Protein AF-A0A7J3U6V3-F1 (afdb_monomer)

Nearest PDB structures (foldseek):
  8a8k-assembly2_B  TM=8.843E-01  e=4.201E-14  Methanothermococcus thermolitho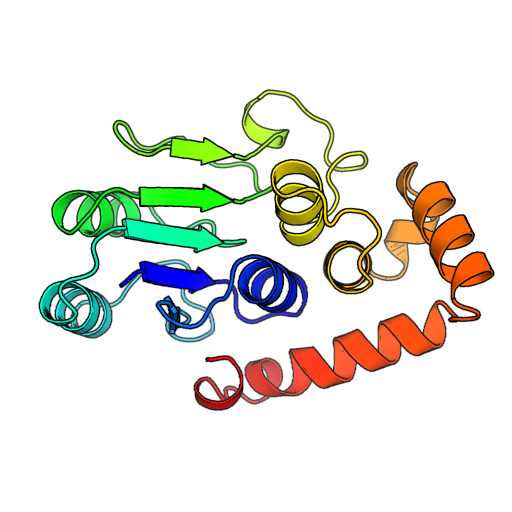trophicus DSM 2095
  3k9c-assembly1_A  TM=5.439E-01  e=2.422E-01  Rhodococcus jostii RHA1
  5j72-assembly1_A  TM=6.000E-01  e=4.456E-01  Clostridioides difficile 630
  2ive-assembly2_B  TM=4.821E-01  e=5.687E-01  Myxococcus xanthus
  5krv-assembly1_A  TM=3.601E-01  e=1.603E+00  Vibrio vulnificus CMCP6

Foldseek 3Di:
DEEEEFAQALQRLLLCVLPDDPPYDYFYAQQPDLEHDPVRLVVLLVVQHQEYEYFQGQRDQVRVVSRLVRYAYEYQHADDHDDDPRHHYQYVVVVPDDCLVVVGSLCSSCVVRVNNLPLSNVLRSCLRCPVVNCVGPCVVVVVVSCVVVVHDSVNSVVVRCVSRVCVVVSNRVSSD

Sequence (176 aa):
MKLIIHHWDTDGICSAAMIYDSDTENMTPTIGNYFLEAAELERIADGNFDEIYVVDMALNEDSMKALADIAPVKVFDHHVTKKVEGIEYTNPIIEGGDEEDFPSASWVVGNATGKEDSILAFLGAVGDWEERLKNTRFYGKLQNFMDETSTTFEEMHEMIKLIDSSYKIGNKAEVE

pLDDT: mean 97.17, std 1.67, range [90.12, 98.81]

Secondary structure (DSSP, 8-state):
-EEEEE-SSHHHHHHHHHH--TTEEEE--STT-SS--HHHHHHHHHTT-SEEEEES----HHHHHHHHHHS-EEEE--S--PPPTT-EEE-TGGGT--TTTS-SHHHHHHHHHT-TTSHHHHHHHHHHHGGGGGGSTTHHHHHHHHHHHT--HHHHHHHHHHHHHHHHTT-GGGT-

Structure (mmCIF, N/CA/C/O backbone):
data_AF-A0A7J3U6V3-F1
#
_entry.id   AF-A0A7J3U6V3-F1
#
loop_
_atom_site.group_PDB
_atom_site.id
_atom_site.type_symbol
_atom_site.label_atom_id
_atom_site.label_alt_id
_atom_site.label_comp_id
_atom_site.label_asym_id
_atom_site.label_entity_id
_atom_site.label_seq_id
_atom_site.pdbx_PDB_ins_code
_atom_site.Cartn_x
_atom_site.Cartn_y
_atom_site.Cartn_z
_atom_site.occupancy
_atom_site.B_iso_or_equiv
_atom_site.auth_seq_id
_atom_site.auth_comp_id
_atom_site.auth_asym_id
_atom_site.auth_atom_id
_atom_site.pdbx_PDB_model_num
ATOM 1 N N . MET A 1 1 ? 4.000 -16.210 -9.945 1.00 94.81 1 MET A N 1
ATOM 2 C CA . MET A 1 1 ? 4.713 -15.378 -8.962 1.00 94.81 1 MET A CA 1
ATOM 3 C C . MET A 1 1 ? 4.419 -13.907 -9.184 1.00 94.81 1 MET A C 1
ATOM 5 O O . MET A 1 1 ? 4.570 -13.413 -10.298 1.00 94.81 1 MET A O 1
ATOM 9 N N . LYS A 1 2 ? 3.995 -13.209 -8.133 1.00 98.12 2 LYS A N 1
ATOM 10 C CA . LYS A 1 2 ? 3.649 -11.781 -8.135 1.00 98.12 2 LYS A CA 1
ATOM 11 C C . LYS A 1 2 ? 4.712 -10.979 -7.395 1.00 98.12 2 LYS A C 1
ATOM 13 O O . LYS A 1 2 ? 5.308 -11.495 -6.452 1.00 98.12 2 LYS A O 1
ATOM 18 N N . LEU A 1 3 ? 4.877 -9.715 -7.768 1.00 98.69 3 LEU A N 1
ATOM 19 C CA . LEU A 1 3 ? 5.630 -8.743 -6.977 1.00 98.69 3 LEU A CA 1
ATOM 20 C C . LEU A 1 3 ? 4.687 -7.687 -6.404 1.00 98.69 3 LEU A C 1
ATOM 22 O O . LEU A 1 3 ? 3.879 -7.133 -7.144 1.00 98.69 3 LEU A O 1
ATOM 26 N N . ILE A 1 4 ? 4.828 -7.354 -5.124 1.00 98.81 4 ILE A N 1
ATOM 27 C CA . ILE A 1 4 ? 4.236 -6.156 -4.522 1.00 98.81 4 ILE A CA 1
ATOM 28 C C . ILE A 1 4 ? 5.342 -5.141 -4.245 1.00 98.81 4 ILE A C 1
ATOM 30 O O . ILE A 1 4 ? 6.257 -5.407 -3.476 1.00 98.81 4 ILE A O 1
ATOM 34 N N . ILE A 1 5 ? 5.229 -3.955 -4.824 1.00 98.75 5 ILE A N 1
ATOM 35 C CA . ILE A 1 5 ? 6.036 -2.786 -4.490 1.00 98.75 5 ILE A CA 1
ATOM 36 C C . ILE A 1 5 ? 5.158 -1.876 -3.643 1.00 98.75 5 ILE A C 1
ATOM 38 O O . ILE A 1 5 ? 4.146 -1.382 -4.141 1.00 98.75 5 ILE A O 1
ATOM 42 N N . HIS A 1 6 ? 5.515 -1.661 -2.381 1.00 98.56 6 HIS A N 1
ATOM 43 C CA . HIS A 1 6 ? 4.692 -0.870 -1.468 1.00 98.56 6 HIS A CA 1
ATOM 44 C C . HIS A 1 6 ? 5.446 0.285 -0.813 1.00 98.56 6 HIS A C 1
ATOM 46 O O . HIS A 1 6 ? 6.680 0.325 -0.803 1.00 98.56 6 HIS A O 1
ATOM 52 N N . HIS A 1 7 ? 4.693 1.244 -0.280 1.00 98.38 7 HIS A N 1
ATOM 53 C CA . HIS A 1 7 ? 5.240 2.262 0.606 1.00 98.38 7 HIS A CA 1
ATOM 54 C C . HIS A 1 7 ? 5.624 1.673 1.962 1.00 98.38 7 HIS A C 1
ATOM 56 O O . HIS A 1 7 ? 5.155 0.609 2.374 1.00 98.38 7 HIS A O 1
ATOM 62 N N . TRP A 1 8 ? 6.603 2.310 2.596 1.00 97.75 8 TRP A N 1
ATOM 63 C CA . TRP A 1 8 ? 7.327 1.742 3.730 1.00 97.75 8 TRP A CA 1
ATOM 64 C C . TRP A 1 8 ? 6.663 2.009 5.081 1.00 97.75 8 TRP A C 1
ATOM 66 O O . TRP A 1 8 ? 7.176 1.539 6.093 1.00 97.75 8 TRP A O 1
ATOM 76 N N . ASP A 1 9 ? 5.577 2.778 5.121 1.00 98.12 9 ASP A N 1
ATOM 77 C CA . ASP A 1 9 ? 4.834 3.061 6.345 1.00 98.12 9 ASP A CA 1
ATOM 78 C C . ASP A 1 9 ? 3.677 2.085 6.580 1.00 98.12 9 ASP A C 1
ATOM 80 O O . ASP A 1 9 ? 3.493 1.092 5.872 1.00 98.12 9 ASP A O 1
ATOM 84 N N . THR A 1 10 ? 2.920 2.34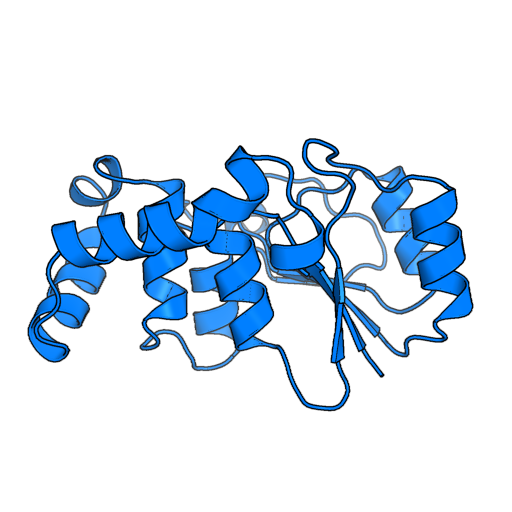8 7.644 1.00 98.69 10 THR A N 1
ATOM 85 C CA . THR A 1 10 ? 1.805 1.496 8.042 1.00 98.69 10 THR A CA 1
ATOM 86 C C . THR A 1 10 ? 0.765 1.313 6.939 1.00 98.69 10 THR A C 1
ATOM 88 O O . THR A 1 10 ? 0.241 0.201 6.829 1.00 98.69 10 THR A O 1
ATOM 91 N N . ASP A 1 11 ? 0.460 2.328 6.126 1.00 98.69 11 ASP A N 1
ATOM 92 C CA . ASP A 1 11 ? -0.562 2.186 5.091 1.00 98.69 11 ASP A CA 1
ATOM 93 C C . ASP A 1 11 ? -0.106 1.240 3.976 1.00 98.69 11 ASP A C 1
ATOM 95 O O . ASP A 1 11 ? -0.765 0.225 3.713 1.00 98.69 11 ASP A O 1
ATOM 99 N N . GLY A 1 12 ? 1.080 1.474 3.414 1.00 98.56 12 GLY A N 1
ATOM 100 C CA . GLY A 1 12 ? 1.676 0.590 2.416 1.00 98.56 12 GLY A CA 1
ATOM 101 C C . GLY A 1 12 ? 1.871 -0.845 2.912 1.00 98.56 12 GLY A C 1
ATOM 102 O O . GLY A 1 12 ? 1.490 -1.793 2.217 1.00 98.56 12 GLY A O 1
ATOM 103 N N . ILE A 1 13 ? 2.379 -1.033 4.137 1.00 98.50 13 ILE A N 1
ATOM 104 C CA . ILE A 1 13 ? 2.578 -2.364 4.739 1.00 98.50 13 ILE A CA 1
ATOM 105 C C . ILE A 1 13 ? 1.239 -3.089 4.934 1.00 98.50 13 ILE A C 1
ATOM 107 O O . ILE A 1 13 ? 1.105 -4.258 4.561 1.00 98.50 13 ILE A O 1
ATOM 111 N N . CYS A 1 14 ? 0.227 -2.420 5.495 1.00 98.62 14 CYS A N 1
ATOM 112 C CA . CYS A 1 14 ? -1.088 -3.028 5.712 1.00 98.62 14 CYS A CA 1
ATOM 113 C C . CYS A 1 14 ? -1.766 -3.391 4.388 1.00 98.62 14 CYS A C 1
ATOM 115 O O . CYS A 1 14 ? -2.383 -4.455 4.267 1.00 98.62 14 CYS A O 1
ATOM 117 N N . SER A 1 15 ? -1.622 -2.529 3.385 1.00 98.62 15 SER A N 1
ATOM 118 C CA . SER A 1 15 ? -2.132 -2.753 2.038 1.00 98.62 15 SER A CA 1
ATOM 119 C C . SER A 1 15 ? -1.486 -3.974 1.385 1.00 98.62 15 SER A C 1
ATOM 121 O O . SER A 1 15 ? -2.196 -4.864 0.911 1.00 98.62 15 SER A O 1
ATOM 123 N N . ALA A 1 16 ? -0.152 -4.063 1.418 1.00 98.38 16 ALA A N 1
ATOM 124 C CA . ALA A 1 16 ? 0.595 -5.208 0.908 1.00 98.38 16 ALA A CA 1
ATOM 125 C C . ALA A 1 16 ? 0.179 -6.502 1.619 1.00 98.38 16 ALA A C 1
ATOM 127 O O . ALA A 1 16 ? -0.169 -7.483 0.961 1.00 98.38 16 ALA A O 1
ATOM 128 N N . ALA A 1 17 ? 0.114 -6.484 2.954 1.00 98.06 17 ALA A N 1
ATOM 129 C CA . ALA A 1 17 ? -0.283 -7.633 3.764 1.00 98.06 17 ALA A CA 1
ATOM 130 C C . ALA A 1 17 ? -1.684 -8.162 3.409 1.00 98.06 17 ALA A C 1
ATOM 132 O O . ALA A 1 17 ? -1.921 -9.370 3.460 1.00 98.06 17 ALA A O 1
ATOM 133 N N . MET A 1 18 ? -2.617 -7.293 3.006 1.00 98.12 18 MET A N 1
ATOM 134 C CA . MET A 1 18 ? -3.955 -7.722 2.595 1.00 98.12 18 MET A CA 1
ATOM 135 C C . MET A 1 18 ? -3.986 -8.467 1.260 1.00 98.12 18 MET A C 1
ATOM 137 O O . MET A 1 18 ? -4.886 -9.286 1.073 1.00 98.12 18 MET A O 1
ATOM 141 N N . ILE A 1 19 ? -3.047 -8.237 0.344 1.00 97.50 19 ILE A N 1
ATOM 142 C CA . ILE A 1 19 ? -2.989 -8.932 -0.958 1.00 97.50 19 ILE A CA 1
ATOM 143 C C . ILE A 1 19 ? -1.834 -9.937 -1.062 1.00 97.50 19 ILE A C 1
ATOM 145 O O . ILE A 1 19 ? -1.677 -10.587 -2.096 1.00 97.50 19 ILE A O 1
ATOM 149 N N . TYR A 1 20 ? -1.055 -10.092 0.006 1.00 97.56 20 TYR A N 1
ATOM 150 C CA . TYR A 1 20 ? 0.037 -11.050 0.088 1.00 97.5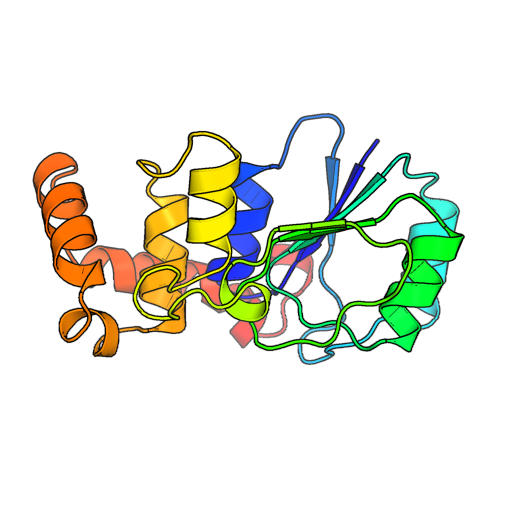6 20 TYR A CA 1
ATOM 151 C C . TYR A 1 20 ? -0.482 -12.497 0.143 1.00 97.56 20 TYR A C 1
ATOM 153 O O . TYR A 1 20 ? -1.450 -12.806 0.845 1.00 97.56 20 TYR A O 1
ATOM 161 N N . ASP A 1 21 ? 0.172 -13.401 -0.589 1.00 96.12 21 ASP A N 1
ATOM 162 C CA . ASP A 1 21 ? -0.122 -14.834 -0.600 1.00 96.12 21 ASP A CA 1
ATOM 163 C C . ASP A 1 21 ? 1.167 -15.661 -0.798 1.00 96.12 21 ASP A C 1
ATOM 165 O O . ASP A 1 21 ? 2.270 -15.121 -0.811 1.00 96.12 21 ASP A O 1
ATOM 169 N N . SER A 1 22 ? 1.053 -16.989 -0.892 1.00 95.62 22 SER A N 1
ATOM 170 C CA . SER A 1 22 ? 2.212 -17.891 -0.985 1.00 95.62 22 SER A CA 1
ATOM 171 C C . SER A 1 22 ? 3.020 -17.791 -2.287 1.00 95.62 22 SER A C 1
ATOM 173 O O . SER A 1 22 ? 4.083 -18.399 -2.367 1.00 95.62 22 SER A O 1
ATOM 175 N N . ASP A 1 23 ? 2.502 -17.115 -3.313 1.00 96.25 23 ASP A N 1
ATOM 176 C CA . ASP A 1 23 ? 3.134 -16.905 -4.623 1.00 96.25 23 ASP A CA 1
ATOM 177 C C . ASP A 1 23 ? 3.504 -15.422 -4.834 1.00 96.25 23 ASP A C 1
ATOM 179 O O . ASP A 1 23 ? 3.586 -14.943 -5.967 1.00 96.25 23 ASP A O 1
ATOM 183 N N . THR A 1 24 ? 3.717 -14.687 -3.740 1.00 97.56 24 THR A N 1
ATOM 184 C CA . THR A 1 24 ? 4.020 -13.255 -3.747 1.00 97.56 24 THR A CA 1
ATOM 185 C C . THR A 1 24 ? 5.384 -12.977 -3.123 1.00 97.56 24 THR A C 1
ATOM 187 O O . THR A 1 24 ? 5.656 -13.370 -1.991 1.00 97.56 24 THR A O 1
ATOM 190 N N . GLU A 1 25 ? 6.216 -12.227 -3.837 1.00 97.94 25 GLU A N 1
ATOM 191 C CA . GLU A 1 25 ? 7.325 -11.478 -3.250 1.00 97.94 25 GLU A CA 1
ATOM 192 C C . GLU A 1 25 ? 6.892 -10.026 -3.039 1.00 97.94 25 GLU A C 1
ATOM 194 O O . GLU A 1 25 ? 6.051 -9.497 -3.769 1.00 97.94 25 GLU A O 1
ATOM 199 N N . ASN A 1 26 ? 7.467 -9.359 -2.048 1.00 97.62 26 ASN A N 1
ATOM 200 C CA . ASN A 1 26 ? 7.289 -7.933 -1.832 1.00 97.62 26 ASN A CA 1
ATOM 201 C C . ASN A 1 26 ? 8.644 -7.226 -1.754 1.00 97.62 26 ASN A C 1
ATOM 203 O O . ASN A 1 26 ? 9.693 -7.823 -1.507 1.00 97.62 26 ASN A O 1
ATOM 207 N N . MET A 1 27 ? 8.611 -5.929 -2.017 1.00 97.69 27 MET A N 1
ATOM 208 C CA . MET A 1 27 ? 9.727 -5.034 -1.796 1.00 97.69 27 MET A CA 1
ATOM 209 C C . MET A 1 27 ? 9.223 -3.616 -1.556 1.00 97.69 27 MET A C 1
ATOM 211 O O . MET A 1 27 ? 8.096 -3.257 -1.900 1.00 97.69 27 MET A O 1
ATOM 215 N N . THR A 1 28 ? 10.119 -2.775 -1.065 1.00 97.50 28 THR A N 1
ATOM 216 C CA . THR A 1 28 ? 9.948 -1.323 -1.105 1.00 97.50 28 THR A CA 1
ATOM 217 C C . THR A 1 28 ? 11.036 -0.718 -1.989 1.00 97.50 28 THR A C 1
ATOM 219 O O . THR A 1 28 ? 12.094 -1.335 -2.162 1.00 97.50 28 THR A O 1
ATOM 222 N N . PRO A 1 29 ? 10.840 0.472 -2.575 1.00 97.06 29 PRO A N 1
ATOM 223 C CA . PRO A 1 29 ? 11.965 1.259 -3.068 1.00 97.06 29 PRO A CA 1
ATOM 224 C C . PRO A 1 29 ? 12.922 1.602 -1.918 1.00 97.06 29 PRO A C 1
ATOM 226 O O . PRO A 1 29 ? 12.567 1.490 -0.740 1.00 97.06 29 PRO A O 1
ATOM 229 N N . THR A 1 30 ? 14.138 2.057 -2.223 1.00 96.81 30 THR A N 1
ATOM 230 C CA . THR A 1 30 ? 14.997 2.719 -1.226 1.00 96.81 30 THR A CA 1
ATOM 231 C C . THR A 1 30 ? 14.168 3.723 -0.412 1.00 96.81 30 THR A C 1
ATOM 233 O O . THR A 1 30 ? 13.522 4.597 -0.986 1.00 96.81 30 THR A O 1
ATOM 236 N N . ILE A 1 31 ? 14.180 3.609 0.923 1.00 96.44 31 ILE A N 1
ATOM 237 C CA . ILE A 1 31 ? 13.359 4.459 1.802 1.00 96.44 31 ILE A CA 1
ATOM 238 C C . ILE A 1 31 ? 13.618 5.939 1.497 1.00 96.44 31 ILE A C 1
ATOM 240 O O . ILE A 1 31 ? 14.756 6.408 1.537 1.00 96.44 31 ILE A O 1
ATOM 244 N N . GLY A 1 32 ? 12.539 6.672 1.221 1.00 94.94 32 GLY A N 1
ATOM 245 C CA . GLY A 1 32 ? 12.559 8.074 0.805 1.00 94.94 32 GLY A CA 1
ATOM 246 C C . GLY A 1 32 ? 12.519 8.294 -0.713 1.00 94.94 32 GLY A C 1
ATOM 247 O O . GLY A 1 32 ? 12.281 9.426 -1.139 1.00 94.94 32 GLY A O 1
ATOM 248 N N . ASN A 1 33 ? 12.699 7.252 -1.531 1.00 97.06 33 ASN A N 1
ATOM 249 C CA . ASN A 1 33 ? 12.585 7.344 -2.985 1.00 97.06 33 ASN A CA 1
ATOM 250 C C . ASN A 1 33 ? 11.153 7.047 -3.448 1.00 97.06 33 ASN A C 1
ATOM 252 O O . ASN A 1 33 ? 10.609 5.978 -3.200 1.00 97.06 33 ASN A O 1
ATOM 256 N N . TYR A 1 34 ? 10.591 7.968 -4.230 1.00 96.06 34 TYR A N 1
ATOM 257 C CA . TYR A 1 34 ? 9.334 7.785 -4.976 1.00 96.06 34 TYR A CA 1
ATOM 258 C C . TYR A 1 34 ? 9.613 7.412 -6.445 1.00 96.06 34 TYR A C 1
ATOM 260 O O . TYR A 1 34 ? 8.936 7.836 -7.384 1.00 96.06 34 TYR A O 1
ATOM 268 N N . PHE A 1 35 ? 10.703 6.679 -6.656 1.00 97.81 35 PHE A N 1
ATOM 269 C CA . PHE A 1 35 ? 11.177 6.167 -7.937 1.00 97.81 35 PHE A CA 1
ATOM 270 C C . PHE A 1 35 ? 12.007 4.907 -7.680 1.00 97.81 35 PHE A C 1
ATOM 272 O O . PHE A 1 35 ? 12.497 4.711 -6.570 1.00 97.81 35 PHE A O 1
ATOM 279 N N . LEU A 1 36 ? 12.182 4.082 -8.709 1.00 98.38 36 LEU A N 1
ATOM 280 C CA . LEU A 1 36 ? 13.002 2.877 -8.643 1.00 98.38 36 LEU A CA 1
ATOM 281 C C . LEU A 1 36 ? 14.409 3.152 -9.169 1.00 98.38 36 LEU A C 1
ATOM 283 O O . LEU A 1 36 ? 14.598 3.775 -10.218 1.00 98.38 36 LEU A O 1
ATOM 287 N N . GLU A 1 37 ? 15.408 2.677 -8.439 1.00 98.19 37 GLU A N 1
ATOM 288 C CA . GLU A 1 37 ? 16.797 2.718 -8.874 1.00 98.19 37 GLU A CA 1
ATOM 289 C C . GLU A 1 37 ? 17.074 1.654 -9.946 1.00 98.19 37 GLU A C 1
ATOM 291 O O . GLU A 1 37 ? 16.387 0.640 -10.056 1.00 98.19 37 GLU A O 1
ATOM 296 N N . ALA A 1 38 ? 18.138 1.851 -10.730 1.00 98.00 38 ALA A N 1
ATOM 297 C CA . ALA A 1 38 ? 18.502 0.917 -11.797 1.00 98.00 38 ALA A CA 1
ATOM 298 C C . ALA A 1 38 ? 18.725 -0.518 -11.282 1.00 98.00 38 ALA A C 1
ATOM 300 O O . ALA A 1 38 ? 18.290 -1.468 -11.923 1.00 98.00 38 ALA A O 1
ATOM 301 N N . ALA A 1 39 ? 19.353 -0.668 -10.111 1.00 97.88 39 ALA A N 1
ATOM 302 C CA . ALA A 1 39 ? 19.581 -1.975 -9.495 1.00 97.88 39 ALA A CA 1
ATOM 303 C C . ALA A 1 39 ? 18.277 -2.641 -9.018 1.00 97.88 39 ALA A C 1
ATOM 305 O O . ALA A 1 39 ? 18.166 -3.865 -9.031 1.00 97.88 39 ALA A O 1
ATOM 306 N N . GLU A 1 40 ? 17.282 -1.849 -8.610 1.00 98.25 40 GLU A N 1
ATOM 307 C CA . GLU A 1 40 ? 15.961 -2.356 -8.233 1.00 98.25 40 GLU A CA 1
ATOM 308 C C . GLU A 1 40 ? 15.213 -2.849 -9.471 1.00 98.25 40 GLU A C 1
ATOM 310 O O . GLU A 1 40 ? 14.713 -3.967 -9.472 1.00 98.25 40 GLU A O 1
ATOM 315 N N . LEU A 1 41 ? 15.220 -2.070 -10.557 1.00 98.50 41 LEU A N 1
ATOM 316 C CA . LEU A 1 41 ? 14.627 -2.476 -11.835 1.00 98.50 41 LEU A CA 1
ATOM 317 C C . LEU A 1 41 ? 15.281 -3.740 -12.411 1.00 98.50 41 LEU A C 1
ATOM 319 O O . LEU A 1 41 ? 14.572 -4.611 -12.907 1.00 98.50 41 LEU A O 1
ATOM 323 N N . GLU A 1 42 ? 16.608 -3.866 -12.318 1.00 98.19 42 GLU A N 1
ATOM 324 C CA . GLU A 1 42 ? 17.337 -5.070 -12.745 1.00 98.19 42 GLU A CA 1
ATOM 325 C C . GLU A 1 42 ? 16.904 -6.299 -11.932 1.00 98.19 42 GLU A C 1
ATOM 327 O O . GLU A 1 42 ? 16.521 -7.314 -12.512 1.00 98.19 42 GLU A O 1
ATOM 332 N N . ARG A 1 43 ? 16.843 -6.183 -10.597 1.00 97.69 43 ARG A N 1
ATOM 333 C CA . ARG A 1 43 ? 16.339 -7.255 -9.719 1.00 97.69 43 ARG A CA 1
ATOM 334 C C . ARG A 1 43 ? 14.900 -7.649 -10.067 1.00 97.69 43 ARG A C 1
ATOM 336 O O . ARG A 1 43 ? 14.583 -8.836 -10.063 1.00 97.69 43 ARG A O 1
ATOM 343 N N . ILE A 1 44 ? 14.034 -6.675 -10.343 1.00 98.38 44 ILE A N 1
ATOM 344 C CA . ILE A 1 44 ? 12.632 -6.927 -10.700 1.00 98.38 44 ILE A CA 1
ATOM 345 C C . ILE A 1 44 ? 12.544 -7.669 -12.039 1.00 98.38 44 ILE A C 1
ATOM 347 O O . ILE A 1 44 ? 11.807 -8.648 -12.146 1.00 98.38 44 ILE A O 1
ATOM 351 N N . ALA A 1 45 ? 13.318 -7.245 -13.041 1.00 97.81 45 ALA A N 1
ATOM 352 C CA . ALA A 1 45 ? 13.355 -7.886 -14.353 1.00 97.81 45 ALA A CA 1
ATOM 353 C C . ALA A 1 45 ? 13.855 -9.341 -14.276 1.00 97.81 45 ALA A C 1
ATOM 355 O O . ALA A 1 45 ? 13.279 -10.227 -14.908 1.00 97.81 45 ALA A O 1
ATOM 356 N N . ASP A 1 46 ? 14.872 -9.606 -13.453 1.00 97.62 46 ASP A N 1
ATOM 357 C CA . ASP A 1 46 ? 15.427 -10.950 -13.253 1.00 97.62 46 ASP A CA 1
ATOM 358 C C . ASP A 1 46 ? 14.490 -11.887 -12.466 1.00 97.62 46 ASP A C 1
ATOM 360 O O . ASP A 1 46 ? 14.612 -13.115 -12.553 1.00 97.62 46 ASP A O 1
ATOM 364 N N . GLY A 1 47 ? 13.531 -11.327 -11.721 1.00 96.38 47 GLY A N 1
ATOM 365 C CA . GLY A 1 47 ? 12.572 -12.072 -10.903 1.00 96.38 47 GLY A CA 1
ATOM 366 C C . GLY A 1 47 ? 11.528 -12.868 -11.694 1.00 96.38 47 GLY A C 1
ATOM 367 O O . GLY A 1 47 ? 10.921 -13.778 -11.138 1.00 96.38 47 GLY A O 1
ATOM 368 N N . ASN A 1 48 ? 11.348 -12.596 -12.995 1.00 94.62 48 ASN A N 1
ATOM 369 C CA . ASN A 1 48 ? 10.348 -13.253 -13.857 1.00 94.62 48 ASN A CA 1
ATOM 370 C C . ASN A 1 48 ? 8.921 -13.244 -13.262 1.00 94.62 48 ASN A C 1
ATOM 372 O O . ASN A 1 48 ? 8.239 -14.270 -13.243 1.00 94.62 48 ASN A O 1
ATOM 376 N N . PHE A 1 49 ? 8.478 -12.093 -12.754 1.00 98.06 49 PHE A N 1
ATOM 377 C CA . PHE A 1 49 ? 7.134 -11.930 -12.198 1.00 98.06 49 PHE A CA 1
ATOM 378 C C . PHE A 1 49 ? 6.057 -11.937 -13.292 1.00 98.06 49 PHE A C 1
ATOM 380 O O . PHE A 1 49 ? 6.224 -11.330 -14.347 1.00 98.06 49 PHE A O 1
ATOM 387 N N . ASP A 1 50 ? 4.927 -12.588 -13.015 1.00 98.06 50 ASP A N 1
ATOM 388 C CA . ASP A 1 50 ? 3.776 -12.643 -13.925 1.00 98.06 50 ASP A CA 1
ATOM 389 C C . ASP A 1 50 ? 2.936 -11.355 -13.876 1.00 98.06 50 ASP A C 1
ATOM 391 O O . ASP A 1 50 ? 2.228 -11.028 -14.827 1.00 98.06 50 ASP A O 1
ATOM 395 N N . GLU A 1 51 ? 2.979 -10.649 -12.744 1.00 98.12 51 GLU A N 1
ATOM 396 C CA . GLU A 1 51 ? 2.229 -9.423 -12.472 1.00 98.12 51 GLU A CA 1
ATOM 397 C C . GLU A 1 51 ? 2.903 -8.629 -11.344 1.00 98.12 51 GLU A C 1
ATOM 399 O O . GLU A 1 51 ? 3.470 -9.208 -10.410 1.00 98.12 51 GLU A O 1
ATOM 404 N N . ILE A 1 52 ? 2.821 -7.300 -11.426 1.00 98.75 52 ILE A N 1
ATOM 405 C CA . ILE A 1 52 ? 3.378 -6.366 -10.448 1.00 98.75 52 ILE A CA 1
ATOM 406 C C . ILE A 1 52 ? 2.250 -5.513 -9.869 1.00 98.75 52 ILE A C 1
ATOM 408 O O . ILE A 1 52 ? 1.472 -4.894 -10.595 1.00 98.75 52 ILE A O 1
ATOM 412 N N . TYR A 1 53 ? 2.194 -5.440 -8.547 1.00 98.75 53 TYR A N 1
ATOM 413 C CA . TYR A 1 53 ? 1.310 -4.562 -7.800 1.00 98.75 53 TYR A CA 1
ATOM 414 C C . TYR A 1 53 ? 2.114 -3.395 -7.240 1.00 98.75 53 TYR A C 1
ATOM 416 O O . TYR A 1 53 ? 3.107 -3.613 -6.556 1.00 98.75 53 TYR A O 1
ATOM 424 N N . VAL A 1 54 ? 1.680 -2.166 -7.497 1.00 98.69 54 VAL A N 1
ATOM 425 C CA . VAL A 1 54 ? 2.215 -0.961 -6.855 1.00 98.69 54 VAL A CA 1
ATOM 426 C C . VAL A 1 54 ? 1.169 -0.458 -5.874 1.00 98.69 54 VAL A C 1
ATOM 428 O O . VAL A 1 54 ? 0.029 -0.201 -6.259 1.00 98.69 54 VAL A O 1
ATOM 431 N N . VAL A 1 55 ? 1.529 -0.376 -4.600 1.00 98.38 55 VAL A N 1
ATOM 432 C CA . VAL A 1 55 ? 0.569 -0.193 -3.514 1.00 98.38 55 VAL A CA 1
ATOM 433 C C . VAL A 1 55 ? 0.996 0.967 -2.629 1.00 98.38 55 VAL A C 1
ATOM 435 O O . VAL A 1 55 ? 2.128 0.990 -2.156 1.00 98.38 55 VAL A O 1
ATOM 438 N N . ASP A 1 56 ? 0.096 1.927 -2.430 1.00 98.38 56 ASP A N 1
ATOM 439 C CA . ASP A 1 56 ? 0.341 3.139 -1.635 1.00 98.38 56 ASP A CA 1
ATOM 440 C C . ASP A 1 56 ? 1.556 3.970 -2.099 1.00 98.38 56 ASP A C 1
ATOM 442 O O . ASP A 1 56 ? 2.182 4.719 -1.361 1.00 98.38 56 ASP A O 1
ATOM 446 N N . MET A 1 57 ? 1.963 3.809 -3.358 1.00 95.88 57 MET A N 1
ATOM 447 C CA . MET A 1 57 ? 3.190 4.415 -3.858 1.00 95.88 57 MET A CA 1
ATOM 448 C C . MET A 1 57 ? 2.926 5.191 -5.139 1.00 95.88 57 MET A C 1
ATOM 450 O O . MET A 1 57 ? 2.720 4.620 -6.212 1.00 95.88 57 MET A O 1
ATOM 454 N N . ALA A 1 58 ? 3.053 6.513 -5.045 1.00 91.75 58 ALA A N 1
ATOM 455 C CA . ALA A 1 58 ? 3.034 7.416 -6.188 1.00 91.75 58 ALA A CA 1
ATOM 456 C C . ALA A 1 58 ? 4.391 7.418 -6.925 1.00 91.75 58 ALA A C 1
ATOM 458 O O . ALA A 1 58 ? 5.071 8.445 -7.006 1.00 91.75 58 ALA A O 1
ATOM 459 N N . LEU A 1 59 ? 4.802 6.257 -7.452 1.00 96.38 59 LEU A N 1
ATOM 460 C CA . LEU A 1 59 ? 6.022 6.138 -8.255 1.00 96.38 59 LEU A CA 1
ATOM 461 C C . LEU A 1 59 ? 5.983 7.100 -9.449 1.00 96.38 59 LEU A C 1
ATOM 463 O O . LEU A 1 59 ? 4.945 7.305 -10.085 1.00 96.38 59 LEU A O 1
ATOM 467 N N . ASN A 1 60 ? 7.140 7.669 -9.789 1.00 95.62 60 ASN A N 1
ATOM 468 C CA . ASN A 1 60 ? 7.240 8.548 -10.948 1.00 95.62 60 ASN A CA 1
ATOM 469 C C . ASN A 1 60 ? 6.914 7.821 -12.274 1.00 95.62 60 ASN A C 1
ATOM 471 O O . ASN A 1 60 ? 7.003 6.598 -12.396 1.00 95.62 60 ASN A O 1
ATOM 475 N N . GLU A 1 61 ? 6.562 8.604 -13.298 1.00 96.75 61 GLU A N 1
ATOM 476 C CA . GLU A 1 61 ? 6.127 8.084 -14.604 1.00 96.75 61 GLU A CA 1
ATOM 477 C C . GLU A 1 61 ? 7.176 7.166 -15.260 1.00 96.75 61 GLU A C 1
ATOM 479 O O . GLU A 1 61 ? 6.809 6.165 -15.873 1.00 96.75 61 GLU A O 1
ATOM 484 N N . ASP A 1 62 ? 8.468 7.469 -15.102 1.00 97.56 62 ASP A N 1
ATOM 485 C CA . ASP A 1 62 ? 9.555 6.662 -15.666 1.00 97.56 62 ASP A CA 1
ATOM 486 C C . ASP A 1 62 ? 9.655 5.279 -15.005 1.00 97.56 62 ASP A C 1
ATOM 488 O O . ASP A 1 62 ? 9.774 4.279 -15.711 1.00 97.56 62 ASP A O 1
ATOM 492 N N . SER A 1 63 ? 9.536 5.196 -13.673 1.00 98.00 63 SER A N 1
ATOM 493 C CA . SER A 1 63 ? 9.518 3.909 -12.957 1.00 98.00 63 SER A CA 1
ATOM 494 C C . SER A 1 63 ? 8.301 3.086 -13.360 1.00 98.00 63 SER A C 1
ATOM 496 O O . SER A 1 63 ? 8.422 1.900 -13.638 1.00 98.00 63 SER A O 1
ATOM 498 N N . MET A 1 64 ? 7.132 3.724 -13.451 1.00 98.31 64 MET A N 1
ATOM 499 C CA . MET A 1 64 ? 5.893 3.049 -13.840 1.00 98.31 64 MET A CA 1
ATOM 500 C C . MET A 1 64 ? 5.966 2.472 -15.257 1.00 98.31 64 MET A C 1
ATOM 502 O O . MET A 1 64 ? 5.555 1.335 -15.475 1.00 98.31 64 MET A O 1
ATOM 506 N N . LYS A 1 65 ? 6.533 3.217 -16.216 1.00 98.12 65 LYS A N 1
ATOM 507 C CA . LYS A 1 65 ? 6.772 2.709 -17.577 1.00 98.12 65 LYS A CA 1
ATOM 508 C C . LYS A 1 65 ? 7.757 1.546 -17.587 1.00 98.12 65 LYS A C 1
ATOM 510 O O . LYS A 1 65 ? 7.483 0.542 -18.230 1.00 98.12 65 LYS A O 1
ATOM 515 N N . ALA A 1 66 ? 8.858 1.663 -16.844 1.00 98.12 66 ALA A N 1
ATOM 516 C CA . ALA A 1 66 ? 9.846 0.595 -16.748 1.00 98.12 66 ALA A CA 1
ATOM 517 C C . ALA A 1 66 ? 9.244 -0.699 -16.171 1.00 98.12 66 ALA A C 1
ATOM 519 O O . ALA A 1 66 ? 9.535 -1.777 -16.674 1.00 98.12 66 ALA A O 1
ATOM 520 N N . LEU A 1 67 ? 8.365 -0.603 -15.166 1.00 98.44 67 LEU A N 1
ATOM 521 C CA . LEU A 1 67 ? 7.635 -1.761 -14.639 1.00 98.44 67 LEU A CA 1
ATOM 522 C C . LEU A 1 67 ? 6.683 -2.367 -15.679 1.00 98.44 67 LEU A C 1
ATOM 524 O O . LEU A 1 67 ? 6.650 -3.585 -15.832 1.00 98.44 67 LEU A O 1
ATOM 528 N N . ALA A 1 68 ? 5.944 -1.531 -16.414 1.00 97.81 68 ALA A N 1
ATOM 529 C CA . ALA A 1 68 ? 5.004 -1.981 -17.443 1.00 97.81 68 ALA A CA 1
ATOM 530 C C . ALA A 1 68 ? 5.686 -2.679 -18.635 1.00 97.81 68 ALA A C 1
ATOM 532 O O . ALA A 1 68 ? 5.062 -3.514 -19.289 1.00 97.81 68 ALA A O 1
ATOM 533 N N . ASP A 1 69 ? 6.961 -2.373 -18.896 1.00 97.25 69 ASP A N 1
ATOM 534 C CA . ASP A 1 69 ? 7.784 -3.084 -19.881 1.00 97.25 69 ASP A CA 1
ATOM 535 C C . ASP A 1 69 ? 8.228 -4.480 -19.391 1.00 97.25 69 ASP A C 1
ATOM 537 O O . ASP A 1 69 ? 8.583 -5.331 -20.210 1.00 97.25 69 ASP A O 1
ATOM 541 N N . ILE A 1 70 ? 8.211 -4.730 -18.074 1.00 97.69 70 ILE A N 1
ATOM 542 C CA . ILE A 1 70 ? 8.602 -6.010 -17.460 1.00 97.69 70 ILE A CA 1
ATOM 543 C C . ILE A 1 70 ? 7.401 -6.958 -17.372 1.00 97.69 70 ILE A C 1
ATOM 545 O O . ILE A 1 70 ? 7.481 -8.100 -17.825 1.00 97.69 70 ILE A O 1
ATOM 549 N N . ALA A 1 71 ? 6.292 -6.498 -16.789 1.00 98.12 71 ALA A N 1
ATOM 550 C CA . ALA A 1 71 ? 5.092 -7.299 -16.556 1.00 98.12 71 ALA A CA 1
ATOM 551 C C . ALA A 1 71 ? 3.844 -6.402 -16.433 1.00 98.12 71 ALA A C 1
ATOM 553 O O . ALA A 1 71 ? 3.973 -5.196 -16.217 1.00 98.12 71 ALA A O 1
ATOM 554 N N . PRO A 1 72 ? 2.619 -6.955 -16.543 1.00 98.44 72 PRO A N 1
ATOM 555 C CA . PRO A 1 72 ? 1.394 -6.214 -16.250 1.00 98.44 72 PRO A CA 1
ATOM 556 C C . PRO A 1 72 ? 1.442 -5.549 -14.868 1.00 98.44 72 PRO A C 1
ATOM 558 O O . PRO A 1 72 ? 1.797 -6.195 -13.882 1.00 98.44 72 PRO A O 1
ATOM 561 N N . VAL A 1 73 ? 1.064 -4.267 -14.802 1.00 98.62 73 VAL A N 1
ATOM 562 C CA . VAL A 1 73 ? 1.086 -3.474 -13.565 1.00 98.62 73 VAL A CA 1
ATOM 563 C C . VAL A 1 73 ? -0.330 -3.123 -13.124 1.00 98.62 73 VAL A C 1
ATOM 565 O O . VAL A 1 73 ? -1.124 -2.588 -13.906 1.00 98.62 73 VAL A O 1
ATOM 568 N N . LYS A 1 74 ? -0.609 -3.365 -11.843 1.00 98.44 74 LYS A N 1
ATOM 569 C CA . LYS A 1 74 ? -1.822 -2.940 -11.141 1.00 98.44 74 LYS A CA 1
ATOM 570 C C . LYS A 1 74 ? -1.465 -2.008 -9.996 1.00 98.44 74 LYS A C 1
ATOM 572 O O . LYS A 1 74 ? -0.541 -2.282 -9.239 1.00 98.44 74 LYS A O 1
ATOM 577 N N . VAL A 1 75 ? -2.215 -0.928 -9.843 1.00 98.56 75 VAL A N 1
ATOM 578 C CA . VAL A 1 75 ? -1.997 0.072 -8.797 1.00 98.56 75 VAL A CA 1
ATOM 579 C C . VAL A 1 75 ? -3.162 0.066 -7.818 1.00 98.56 75 VAL A C 1
ATOM 581 O O . VAL A 1 75 ? -4.312 0.141 -8.246 1.00 98.56 75 VAL A O 1
ATOM 584 N N . PHE A 1 76 ? -2.863 0.036 -6.522 1.00 98.50 76 PHE A N 1
ATOM 585 C CA . PHE A 1 76 ? -3.805 0.358 -5.450 1.00 98.50 76 PHE A CA 1
ATOM 586 C C . PHE A 1 76 ? -3.293 1.587 -4.715 1.00 98.50 76 PHE A C 1
ATOM 588 O O . PHE A 1 76 ? -2.227 1.544 -4.111 1.00 98.50 76 PHE A O 1
ATOM 595 N N . ASP A 1 77 ? -4.019 2.692 -4.811 1.00 98.00 77 ASP A N 1
ATOM 596 C CA . ASP A 1 77 ? -3.534 3.973 -4.306 1.00 98.00 77 ASP A CA 1
ATOM 597 C C . ASP A 1 77 ? -4.712 4.899 -3.982 1.00 98.00 77 ASP A C 1
ATOM 599 O O . ASP A 1 77 ? -5.839 4.677 -4.427 1.00 98.00 77 ASP A O 1
ATOM 603 N N . HIS A 1 78 ? -4.445 5.950 -3.227 1.00 97.62 78 HIS A N 1
ATOM 604 C CA . HIS A 1 78 ? -5.378 7.030 -2.923 1.00 97.62 78 HIS A CA 1
ATOM 605 C C . HIS A 1 78 ? -4.771 8.420 -3.185 1.00 97.62 78 HIS A C 1
ATOM 607 O O . HIS A 1 78 ? -5.467 9.425 -3.114 1.00 97.62 78 HIS A O 1
ATOM 613 N N . HIS A 1 79 ? -3.497 8.513 -3.568 1.00 95.12 79 HIS A N 1
ATOM 614 C CA . HIS A 1 79 ? -2.877 9.795 -3.876 1.00 95.12 79 HIS A CA 1
ATOM 615 C C . HIS A 1 79 ? -3.417 10.403 -5.179 1.00 95.12 79 HIS A C 1
ATOM 617 O O . HIS A 1 79 ? -3.770 9.708 -6.139 1.00 95.12 79 HIS A O 1
ATOM 623 N N . VAL A 1 80 ? -3.406 11.736 -5.263 1.00 93.06 80 VAL A N 1
ATOM 624 C CA . VAL A 1 80 ? -3.631 12.440 -6.531 1.00 93.06 80 VAL A CA 1
ATOM 625 C C . VAL A 1 80 ? -2.432 12.199 -7.447 1.00 93.06 80 VAL A C 1
ATOM 627 O O . VAL A 1 80 ? -1.354 12.757 -7.248 1.00 93.06 80 VAL A O 1
ATOM 630 N N . THR A 1 81 ? -2.631 11.402 -8.493 1.00 90.12 81 THR A N 1
ATOM 631 C CA . THR A 1 81 ? -1.589 11.073 -9.471 1.00 90.12 81 THR A CA 1
ATOM 632 C C . THR A 1 81 ? -2.103 11.153 -10.907 1.00 90.12 81 THR A C 1
ATOM 634 O O . THR A 1 81 ? -3.307 11.207 -11.172 1.00 90.12 81 THR A O 1
ATOM 637 N N . LYS A 1 82 ? -1.179 11.179 -11.870 1.00 90.75 82 LYS A N 1
ATOM 638 C CA . LYS A 1 82 ? -1.501 11.080 -13.294 1.00 90.75 82 LYS A CA 1
ATOM 639 C C . LYS A 1 82 ? -1.390 9.621 -13.722 1.00 90.75 82 LYS A C 1
ATOM 641 O O . LYS A 1 82 ? -0.351 8.998 -13.534 1.00 90.75 82 LYS A O 1
ATOM 646 N N . LYS A 1 83 ? -2.432 9.107 -14.378 1.00 94.31 83 LYS A N 1
ATOM 647 C CA . LYS A 1 83 ? -2.394 7.763 -14.961 1.00 94.31 83 LYS A CA 1
ATOM 648 C C . LYS A 1 83 ? -1.313 7.649 -16.031 1.00 94.31 83 LYS A C 1
ATOM 650 O O . LYS A 1 83 ? -1.210 8.504 -16.917 1.00 94.31 83 LYS A O 1
ATOM 655 N N . VAL A 1 84 ? -0.573 6.551 -15.972 1.00 95.75 84 VAL A N 1
ATOM 656 C CA . VAL A 1 84 ? 0.288 6.080 -17.055 1.00 95.75 84 VAL A CA 1
ATOM 657 C C . VAL A 1 84 ? -0.526 5.136 -17.939 1.00 95.75 84 VAL A C 1
ATOM 659 O O . VAL A 1 84 ? -1.291 4.306 -17.449 1.00 95.75 84 VAL A O 1
ATOM 662 N N . GLU A 1 85 ? -0.419 5.306 -19.255 1.00 93.44 85 GLU A N 1
ATOM 663 C CA . GLU A 1 85 ? -1.149 4.483 -20.222 1.00 93.44 85 GLU A CA 1
ATOM 664 C C . GLU A 1 85 ? -0.718 3.012 -20.129 1.00 93.44 85 GLU A C 1
ATOM 666 O O . GLU A 1 85 ? 0.463 2.718 -19.964 1.00 93.44 85 GLU A O 1
ATOM 671 N N . GLY A 1 86 ? -1.677 2.088 -20.239 1.00 92.94 86 GLY A N 1
ATOM 672 C CA . GLY A 1 86 ? -1.418 0.645 -20.180 1.00 92.94 86 GLY A CA 1
ATOM 673 C C . GLY A 1 86 ? -1.356 0.046 -18.771 1.00 92.94 86 GLY A C 1
ATOM 674 O O . GLY A 1 86 ? -1.232 -1.168 -18.656 1.00 92.94 86 GLY A O 1
ATOM 675 N N . ILE A 1 87 ? -1.494 0.861 -17.720 1.00 97.69 87 ILE A N 1
ATOM 676 C CA . ILE A 1 87 ? -1.497 0.420 -16.318 1.00 97.69 87 ILE A CA 1
ATOM 677 C C . ILE A 1 87 ? -2.921 0.449 -15.755 1.00 97.69 87 ILE A C 1
ATOM 679 O O . ILE A 1 87 ? -3.689 1.385 -16.004 1.00 97.69 87 ILE A O 1
ATOM 683 N N . GLU A 1 88 ? -3.281 -0.581 -14.992 1.00 97.75 88 GLU A N 1
ATOM 684 C CA . GLU A 1 88 ? -4.572 -0.664 -14.310 1.00 97.75 88 GLU A CA 1
ATOM 685 C C . GLU A 1 88 ? -4.497 0.053 -12.956 1.00 97.75 88 GLU A C 1
ATOM 687 O O . GLU A 1 88 ? -3.616 -0.226 -12.148 1.00 97.75 88 GLU A O 1
ATOM 692 N N . TYR A 1 89 ? -5.430 0.970 -12.695 1.00 97.94 89 TYR A N 1
ATOM 693 C CA . TYR A 1 89 ? -5.487 1.728 -11.444 1.00 97.94 89 TYR A CA 1
ATOM 694 C C . TYR A 1 89 ? -6.783 1.443 -10.695 1.00 97.94 89 TYR A C 1
ATOM 696 O O . TYR A 1 89 ? -7.870 1.718 -11.203 1.00 97.94 89 TYR A O 1
ATOM 704 N N . THR A 1 90 ? -6.643 1.001 -9.452 1.00 97.94 90 THR A N 1
ATOM 705 C CA . THR A 1 90 ? -7.672 1.062 -8.417 1.00 97.94 90 THR A CA 1
ATOM 706 C C . THR A 1 90 ? -7.322 2.223 -7.492 1.00 97.94 90 THR A C 1
ATOM 708 O O . THR A 1 90 ? -6.642 2.054 -6.484 1.00 97.94 90 THR A O 1
ATOM 711 N N . ASN A 1 91 ? -7.740 3.426 -7.884 1.00 97.69 91 ASN A N 1
ATOM 712 C CA . ASN A 1 91 ? -7.545 4.643 -7.101 1.00 97.69 91 ASN A CA 1
ATOM 713 C C . ASN A 1 91 ? -8.812 5.511 -7.191 1.00 97.69 91 ASN A C 1
ATOM 715 O O . ASN A 1 91 ? -9.072 6.106 -8.238 1.00 97.69 91 ASN A O 1
ATOM 719 N N . PRO A 1 92 ? -9.635 5.566 -6.130 1.00 97.25 92 PRO A N 1
ATOM 720 C CA . PRO A 1 92 ? -10.884 6.323 -6.144 1.00 97.25 92 PRO A CA 1
ATOM 721 C C . PRO A 1 92 ? -10.693 7.834 -6.291 1.00 97.25 92 PRO A C 1
ATOM 723 O O . PRO A 1 92 ? -11.555 8.496 -6.866 1.00 97.25 92 PRO A O 1
ATOM 726 N N . ILE A 1 93 ? -9.576 8.392 -5.819 1.00 97.00 93 ILE A N 1
ATOM 727 C CA . ILE A 1 93 ? -9.337 9.841 -5.807 1.00 97.00 93 ILE A CA 1
ATOM 728 C C . ILE A 1 93 ? -9.148 10.381 -7.224 1.00 97.00 93 ILE A C 1
ATOM 730 O O . ILE A 1 93 ? -9.756 11.385 -7.599 1.00 97.00 93 ILE A O 1
ATOM 734 N N . ILE A 1 94 ? -8.406 9.670 -8.077 1.00 95.69 94 ILE A N 1
ATOM 735 C CA . ILE A 1 94 ? -8.251 10.060 -9.491 1.00 95.69 94 ILE A CA 1
ATOM 736 C C . ILE A 1 94 ? -9.523 9.834 -10.329 1.00 95.69 94 ILE A C 1
ATOM 738 O O . ILE A 1 94 ? -9.620 10.353 -11.440 1.00 95.69 94 ILE A O 1
ATOM 742 N N . GLU A 1 95 ? -10.505 9.104 -9.793 1.00 94.81 95 GLU A N 1
ATOM 743 C CA . GLU A 1 95 ? -11.849 8.931 -10.366 1.00 94.81 95 GLU A CA 1
ATOM 744 C C . GLU A 1 95 ? -12.872 9.947 -9.814 1.00 94.81 95 GLU A C 1
ATOM 746 O O . GLU A 1 95 ? -14.058 9.883 -10.141 1.00 94.81 95 GLU A O 1
ATOM 751 N N . GLY A 1 96 ? -12.428 10.910 -8.997 1.00 96.12 96 GLY A N 1
ATOM 752 C CA . GLY A 1 96 ? -13.274 11.958 -8.416 1.00 96.12 96 GLY A CA 1
ATOM 753 C C . GLY A 1 96 ? -13.896 11.608 -7.062 1.00 96.12 96 GLY A C 1
ATOM 754 O O . GLY A 1 96 ? -14.836 12.284 -6.640 1.00 96.12 96 GLY A O 1
ATOM 755 N N . GLY A 1 97 ? -13.402 10.562 -6.396 1.00 96.44 97 GLY A N 1
ATOM 756 C CA . GLY A 1 97 ? -13.702 10.260 -4.998 1.00 96.44 97 GLY A CA 1
ATOM 757 C C . GLY A 1 97 ? -13.136 11.306 -4.033 1.00 96.44 97 GLY A C 1
ATOM 758 O O . GLY A 1 97 ? -12.268 12.102 -4.388 1.00 96.44 97 GLY A O 1
ATOM 759 N N . ASP A 1 98 ? -13.652 11.301 -2.807 1.00 95.94 98 ASP A N 1
ATOM 760 C CA . ASP A 1 98 ? -13.243 12.206 -1.731 1.00 95.94 98 ASP A CA 1
ATOM 761 C C . ASP A 1 98 ? -12.240 11.503 -0.802 1.00 95.94 98 ASP A C 1
ATOM 763 O O . ASP A 1 98 ? -12.441 10.344 -0.430 1.00 95.94 98 ASP A O 1
ATOM 767 N N . GLU A 1 99 ? -11.171 12.204 -0.425 1.00 94.06 99 GLU A N 1
ATOM 768 C CA . GLU A 1 99 ? -10.117 11.697 0.464 1.00 94.06 99 GLU A CA 1
ATOM 769 C C . GLU A 1 99 ? -10.658 11.306 1.848 1.00 94.06 99 GLU A C 1
ATOM 771 O O . GLU A 1 99 ? -10.155 10.369 2.453 1.00 94.06 99 GLU A O 1
ATOM 776 N N . GLU A 1 100 ? -11.723 11.943 2.348 1.00 95.56 100 GLU A N 1
ATOM 777 C CA . GLU A 1 100 ? -12.346 11.529 3.612 1.00 95.56 100 GLU A CA 1
ATOM 778 C C . GLU A 1 100 ? -13.103 10.197 3.498 1.00 95.56 100 GLU A C 1
ATOM 780 O O . GLU A 1 100 ? -13.307 9.522 4.507 1.00 95.56 100 GLU A O 1
ATOM 785 N N . ASP A 1 101 ? -13.550 9.822 2.297 1.00 95.38 101 ASP A N 1
ATOM 786 C CA . ASP A 1 101 ? -14.241 8.549 2.061 1.00 95.38 101 ASP A CA 1
ATOM 787 C C . ASP A 1 101 ? -13.245 7.422 1.704 1.00 95.38 101 ASP A C 1
ATOM 789 O O . ASP A 1 101 ? -13.549 6.240 1.906 1.00 95.38 101 ASP A O 1
ATOM 793 N N . PHE A 1 102 ? -12.043 7.791 1.242 1.00 97.00 102 PHE A N 1
ATOM 794 C CA . PHE A 1 102 ? -10.916 6.902 0.939 1.00 97.00 102 PHE A CA 1
ATOM 795 C C . PHE A 1 102 ? -9.622 7.401 1.606 1.00 97.00 102 PHE A C 1
ATOM 797 O O . PHE A 1 102 ? -8.708 7.864 0.921 1.00 97.00 102 PHE A O 1
ATOM 804 N N . PRO A 1 103 ? -9.541 7.317 2.947 1.00 97.75 103 PRO A N 1
ATOM 805 C CA . PRO A 1 103 ? -8.489 7.976 3.718 1.00 97.75 103 PRO A CA 1
ATOM 806 C C . PRO A 1 103 ? -7.094 7.399 3.504 1.00 97.75 103 PRO A C 1
ATOM 808 O O . PRO A 1 103 ? -6.144 8.100 3.825 1.00 97.75 103 PRO A O 1
ATOM 811 N N . SER A 1 104 ? -6.985 6.174 2.984 1.00 98.50 104 SER A N 1
ATOM 812 C CA . SER A 1 104 ? -5.731 5.432 2.833 1.00 98.50 104 SER A CA 1
ATOM 813 C C . SER A 1 104 ? -5.813 4.392 1.711 1.00 98.50 104 SER A C 1
ATOM 815 O O . SER A 1 104 ? -6.911 3.940 1.346 1.00 98.50 104 SER A O 1
ATOM 817 N N . ALA A 1 105 ? -4.674 3.960 1.175 1.00 98.62 105 ALA A N 1
ATOM 818 C CA . ALA A 1 105 ? -4.592 2.876 0.203 1.00 98.62 105 ALA A CA 1
ATOM 819 C C . ALA A 1 105 ? -5.010 1.525 0.805 1.00 98.62 105 ALA A C 1
ATOM 821 O O . ALA A 1 105 ? -5.653 0.725 0.120 1.00 98.62 105 ALA A O 1
ATOM 822 N N . SER A 1 106 ? -4.756 1.274 2.091 1.00 98.69 106 SER A N 1
ATOM 823 C CA . SER A 1 106 ? -5.208 0.044 2.765 1.00 98.69 106 SER A CA 1
ATOM 824 C C . SER A 1 106 ? -6.725 -0.032 2.800 1.00 98.69 106 SER A C 1
ATOM 826 O O . SER A 1 106 ? -7.298 -1.096 2.555 1.00 98.69 106 SER A O 1
ATOM 828 N N . TRP A 1 107 ? -7.406 1.098 2.994 1.00 98.56 107 TRP A N 1
ATOM 829 C CA . TRP A 1 107 ? -8.853 1.147 2.871 1.00 98.56 107 TRP A CA 1
ATOM 830 C C . TRP A 1 107 ? -9.302 0.827 1.439 1.00 98.56 107 TRP A C 1
ATOM 832 O O . TRP A 1 107 ? -10.229 0.036 1.246 1.00 98.56 107 TRP A O 1
ATOM 842 N N . VAL A 1 108 ? -8.623 1.366 0.421 1.00 98.62 108 VAL A N 1
ATOM 843 C CA . VAL A 1 108 ? -8.898 1.054 -0.995 1.00 98.62 108 VAL A CA 1
ATOM 844 C C . VAL A 1 108 ? -8.732 -0.444 -1.282 1.00 98.62 108 VAL A C 1
ATOM 846 O O . VAL A 1 108 ? -9.636 -1.062 -1.851 1.00 98.62 108 VAL A O 1
ATOM 849 N N . VAL A 1 109 ? -7.628 -1.053 -0.843 1.00 98.62 109 VAL A N 1
ATOM 850 C CA . VAL A 1 109 ? -7.367 -2.496 -0.980 1.00 98.62 109 VAL A CA 1
ATOM 851 C C . VAL A 1 109 ? -8.416 -3.322 -0.239 1.00 98.62 109 VAL A C 1
ATOM 853 O O . VAL A 1 109 ? -8.924 -4.303 -0.787 1.00 98.62 109 VAL A O 1
ATOM 856 N N . GLY A 1 110 ? -8.773 -2.925 0.984 1.00 98.31 110 GLY A N 1
ATOM 857 C CA . GLY A 1 110 ? -9.810 -3.572 1.783 1.00 98.31 110 GLY A CA 1
ATOM 858 C C . GLY A 1 110 ? -11.126 -3.658 1.015 1.00 98.31 110 GLY A C 1
ATOM 859 O O . GLY A 1 110 ? -11.626 -4.757 0.786 1.00 98.31 110 GLY A O 1
ATOM 860 N N . ASN A 1 111 ? -11.618 -2.527 0.502 1.00 97.69 111 ASN A N 1
ATOM 861 C CA . ASN A 1 111 ? -12.851 -2.482 -0.293 1.00 97.69 111 ASN A CA 1
ATOM 862 C C . ASN A 1 111 ? -12.755 -3.308 -1.583 1.00 97.69 111 ASN A C 1
ATOM 864 O O . ASN A 1 111 ? -13.699 -4.005 -1.950 1.00 97.69 111 ASN A O 1
ATOM 868 N N . ALA A 1 112 ? -11.621 -3.248 -2.285 1.00 97.56 112 ALA A N 1
ATOM 869 C CA . ALA A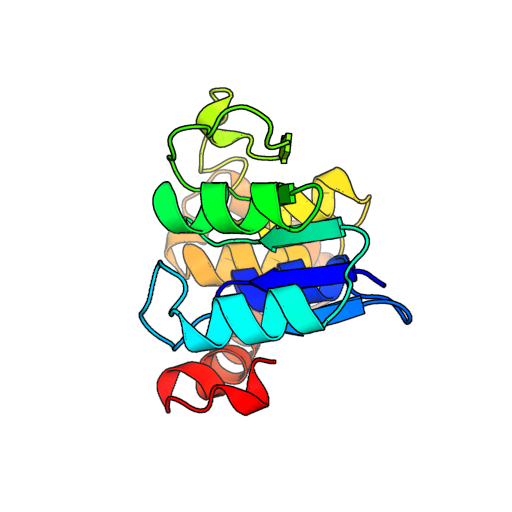 1 112 ? -11.439 -3.979 -3.538 1.00 97.56 112 ALA A CA 1
ATOM 870 C C . ALA A 1 112 ? -11.363 -5.504 -3.343 1.00 97.56 112 ALA A C 1
ATOM 872 O O . ALA A 1 112 ? -11.629 -6.261 -4.278 1.00 97.56 112 ALA A O 1
ATOM 873 N N . THR A 1 113 ? -10.998 -5.963 -2.142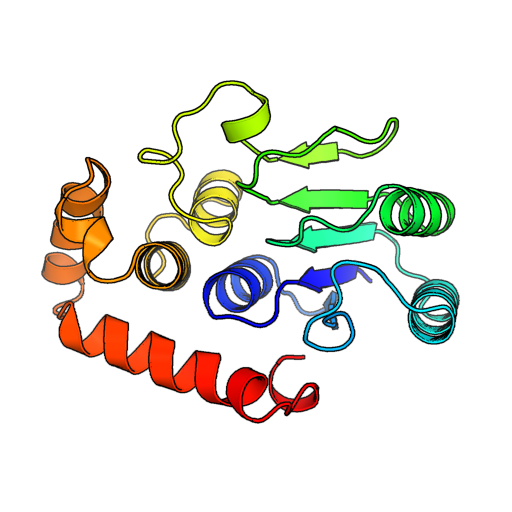 1.00 96.81 113 THR A N 1
ATOM 874 C CA . THR A 1 113 ? -10.737 -7.381 -1.848 1.00 96.81 113 THR A CA 1
ATOM 875 C C . THR A 1 113 ? -11.701 -8.010 -0.841 1.00 96.81 113 THR A C 1
ATOM 877 O O . THR A 1 113 ? -11.554 -9.196 -0.536 1.00 96.81 113 THR A O 1
ATOM 880 N N . GLY A 1 114 ? -12.698 -7.265 -0.352 1.00 97.19 114 GLY A N 1
ATOM 881 C CA . GLY A 1 114 ? -13.659 -7.744 0.648 1.00 97.19 114 GLY A CA 1
ATOM 882 C C . GLY A 1 114 ? -13.051 -7.905 2.047 1.00 97.19 114 GLY A C 1
ATOM 883 O O . GLY A 1 114 ? -13.386 -8.850 2.762 1.00 97.19 114 GLY A O 1
ATOM 884 N N . LYS A 1 115 ? -12.074 -7.057 2.389 1.00 96.94 115 LYS A N 1
ATOM 885 C CA . LYS A 1 115 ? -11.329 -7.040 3.661 1.00 96.94 115 LYS A CA 1
ATOM 886 C C . LYS A 1 115 ? -11.470 -5.704 4.394 1.00 96.94 115 LYS A C 1
ATOM 888 O O . LYS A 1 115 ? -10.637 -5.378 5.233 1.00 96.94 115 LYS A O 1
ATOM 893 N N . GLU A 1 116 ? -12.505 -4.931 4.086 1.00 94.25 116 GLU A N 1
ATOM 894 C CA . GLU A 1 116 ? -12.782 -3.632 4.702 1.00 94.25 116 GLU A CA 1
ATOM 895 C C . GLU A 1 116 ? -12.953 -3.706 6.229 1.00 94.25 116 GLU A C 1
ATOM 897 O O . GLU A 1 116 ? -12.559 -2.778 6.926 1.00 94.25 116 GLU A O 1
ATOM 902 N N . ASP A 1 117 ? -13.435 -4.830 6.766 1.00 94.12 117 ASP A N 1
ATOM 903 C CA . ASP A 1 117 ? -13.595 -5.040 8.214 1.00 94.12 117 ASP A CA 1
ATOM 904 C C . ASP A 1 117 ? -12.302 -5.535 8.902 1.00 94.12 117 ASP A C 1
ATOM 906 O O . ASP A 1 117 ? -12.297 -5.885 10.082 1.00 94.12 117 ASP A O 1
ATOM 910 N N . SER A 1 118 ? -11.184 -5.615 8.172 1.00 96.50 118 SER A N 1
ATOM 911 C CA . SER A 1 118 ? -9.882 -5.990 8.727 1.00 96.50 118 SER A CA 1
ATOM 912 C C . SER A 1 118 ? -9.255 -4.830 9.494 1.00 96.50 118 SER A C 1
ATOM 914 O O . SER A 1 118 ? -9.247 -3.694 9.021 1.00 96.50 118 SER A O 1
ATOM 916 N N . ILE A 1 119 ? -8.579 -5.133 10.607 1.00 98.06 119 ILE A N 1
ATOM 917 C CA . ILE A 1 119 ? -7.746 -4.151 11.318 1.00 98.06 119 ILE A CA 1
ATOM 918 C C . ILE A 1 119 ? -6.719 -3.484 10.392 1.00 98.06 119 ILE A C 1
ATOM 920 O O . ILE A 1 119 ? -6.429 -2.305 10.555 1.00 98.06 119 ILE A O 1
ATOM 924 N N . LEU A 1 120 ? -6.216 -4.208 9.386 1.00 98.50 120 LEU A N 1
ATOM 925 C CA . LEU A 1 120 ? -5.245 -3.687 8.422 1.00 98.50 120 LEU A CA 1
ATOM 926 C C . LEU A 1 120 ? -5.816 -2.522 7.601 1.00 98.50 120 LEU A C 1
ATOM 928 O O . LEU A 1 120 ? -5.112 -1.547 7.368 1.00 98.50 120 LEU A O 1
ATOM 932 N N . ALA A 1 121 ? -7.093 -2.587 7.211 1.00 98.25 121 ALA A N 1
ATOM 933 C CA . ALA A 1 121 ? -7.744 -1.520 6.451 1.00 98.25 121 ALA A CA 1
ATOM 934 C C . ALA A 1 121 ? -7.929 -0.245 7.292 1.00 98.25 121 ALA A C 1
ATOM 936 O O . ALA A 1 121 ? -7.837 0.866 6.776 1.00 98.25 121 ALA A O 1
ATOM 937 N N . PHE A 1 122 ? -8.160 -0.394 8.600 1.00 98.56 122 PHE A N 1
ATOM 938 C CA . PHE A 1 122 ? -8.294 0.739 9.515 1.00 98.56 122 PHE A CA 1
ATOM 939 C C . PHE A 1 122 ? -6.947 1.311 9.974 1.00 98.56 122 PHE A C 1
ATOM 941 O O . PHE A 1 122 ? -6.857 2.516 10.206 1.00 98.56 122 PHE A O 1
ATOM 948 N N . LEU A 1 123 ? -5.904 0.486 10.109 1.00 98.69 123 LEU A N 1
ATOM 949 C CA . LEU A 1 123 ? -4.589 0.946 10.563 1.00 98.69 123 LEU A CA 1
ATOM 950 C C . LEU A 1 123 ? -3.941 1.928 9.590 1.00 98.69 123 LEU A C 1
ATOM 952 O O . LEU A 1 123 ? -3.386 2.914 10.062 1.00 98.69 123 LEU A O 1
ATOM 956 N N . GLY A 1 124 ? -4.049 1.725 8.275 1.00 98.31 124 GLY A N 1
ATOM 957 C CA . GLY A 1 124 ? -3.516 2.708 7.328 1.00 98.31 124 GLY A CA 1
ATOM 958 C C . GLY A 1 124 ? -4.278 4.033 7.363 1.00 98.31 124 GLY A C 1
ATOM 959 O O . GLY A 1 124 ? -3.658 5.087 7.425 1.00 98.31 124 GLY A O 1
ATOM 960 N N . ALA A 1 125 ? -5.611 4.005 7.501 1.00 98.38 125 ALA A N 1
ATOM 961 C CA . ALA A 1 125 ? -6.406 5.228 7.665 1.00 98.38 125 ALA A CA 1
ATOM 962 C C . ALA A 1 125 ? -6.000 6.026 8.916 1.00 98.38 125 ALA A C 1
ATOM 964 O O . ALA A 1 125 ? -5.898 7.253 8.876 1.00 98.38 125 ALA A O 1
ATOM 965 N N . VAL A 1 126 ? -5.758 5.336 10.037 1.00 98.56 126 VAL A N 1
ATOM 966 C CA . VAL A 1 126 ? -5.242 5.969 11.260 1.00 98.56 126 VAL A CA 1
ATOM 967 C C . VAL A 1 126 ? -3.779 6.398 11.084 1.00 98.56 126 VAL A C 1
ATOM 969 O O . VAL A 1 126 ? -3.397 7.417 11.648 1.00 98.56 126 VAL A O 1
ATOM 972 N N . GLY A 1 127 ? -2.977 5.685 10.292 1.00 98.06 127 GLY A N 1
ATOM 973 C CA . GLY A 1 127 ? -1.599 6.048 9.951 1.00 98.06 127 GLY A CA 1
ATOM 974 C C . GLY A 1 127 ? -1.500 7.380 9.206 1.00 98.06 127 GLY A C 1
ATOM 975 O O . GLY A 1 127 ? -0.826 8.290 9.682 1.00 98.06 127 GLY A O 1
ATOM 976 N N . ASP A 1 128 ? -2.236 7.536 8.106 1.00 97.94 128 ASP A N 1
ATOM 977 C CA . ASP A 1 128 ? -2.147 8.719 7.234 1.00 97.94 128 ASP A CA 1
ATOM 978 C C . ASP A 1 128 ? -2.739 9.981 7.865 1.00 97.94 128 ASP A C 1
ATOM 980 O O . ASP A 1 128 ? -2.233 11.108 7.736 1.00 97.94 128 ASP A O 1
ATOM 984 N N . TRP A 1 129 ? -3.864 9.814 8.558 1.00 97.75 129 TRP A N 1
ATOM 985 C CA . TRP A 1 129 ? -4.608 10.939 9.114 1.00 97.75 129 TRP A CA 1
ATOM 986 C C . TRP A 1 129 ? -4.251 11.227 10.566 1.00 97.75 129 TRP A C 1
ATOM 988 O O . TRP A 1 129 ? -4.420 12.369 11.012 1.00 97.75 129 TRP A O 1
ATOM 998 N N . GLU A 1 130 ? -3.739 10.240 11.295 1.00 97.00 130 GLU A N 1
ATOM 999 C CA . GLU A 1 130 ? -3.473 10.311 12.728 1.00 97.00 130 GLU A CA 1
ATOM 1000 C C . GLU A 1 130 ? -4.690 10.875 13.496 1.00 97.00 130 GLU A C 1
ATOM 1002 O O . GLU A 1 130 ? -5.850 10.566 13.213 1.00 97.00 130 GLU A O 1
ATOM 1007 N N . GLU A 1 131 ? -4.453 11.785 14.444 1.00 97.19 131 GLU A N 1
ATOM 1008 C CA . GLU A 1 131 ? -5.489 12.480 15.214 1.00 97.19 131 GLU A CA 1
ATOM 1009 C C . GLU A 1 131 ? -6.480 13.269 14.342 1.00 97.19 131 GLU A C 1
ATOM 1011 O O . GLU A 1 131 ? -7.610 13.528 14.766 1.00 97.19 131 GLU A O 1
ATOM 1016 N N . ARG A 1 132 ? -6.101 13.653 13.111 1.00 97.12 132 ARG A N 1
ATOM 1017 C CA . ARG A 1 132 ? -7.002 14.387 12.207 1.00 97.12 132 ARG A CA 1
ATOM 1018 C C . ARG A 1 132 ? -8.178 13.523 11.774 1.00 97.12 132 ARG A C 1
ATOM 1020 O O . ARG A 1 132 ? -9.241 14.085 11.510 1.00 97.12 132 ARG A O 1
ATOM 1027 N N . LEU A 1 133 ? -8.021 12.195 11.775 1.00 96.94 133 LEU A N 1
ATOM 1028 C CA . LEU A 1 133 ? -9.064 11.259 11.368 1.00 96.94 133 LEU A CA 1
ATOM 1029 C C . LEU A 1 133 ? -10.346 11.458 12.184 1.00 96.94 133 LEU A C 1
ATOM 1031 O O . LEU A 1 133 ? -11.431 11.377 11.617 1.00 96.94 133 LEU A O 1
ATOM 1035 N N . LYS A 1 134 ? -10.229 11.833 13.470 1.00 97.44 134 LYS A N 1
ATOM 1036 C CA . LYS A 1 134 ? -11.355 12.134 14.381 1.00 97.44 134 LYS A CA 1
ATOM 1037 C C . LYS A 1 134 ? -12.310 13.216 13.872 1.00 97.44 134 LYS A C 1
ATOM 1039 O O . LYS A 1 134 ? -13.448 13.287 14.327 1.00 97.44 134 LYS A O 1
ATOM 1044 N N . ASN A 1 135 ? -11.852 14.064 12.953 1.00 97.12 135 ASN A N 1
ATOM 1045 C CA . ASN A 1 135 ? -12.630 15.172 12.400 1.00 97.12 135 ASN A CA 1
ATOM 1046 C C . ASN A 1 135 ? -13.200 14.875 11.003 1.00 97.12 135 ASN A C 1
ATOM 1048 O O . ASN A 1 135 ? -13.784 15.768 10.395 1.00 97.12 135 ASN A O 1
ATOM 1052 N N . THR A 1 136 ? -13.028 13.654 10.494 1.00 97.00 136 THR A N 1
ATOM 1053 C CA . THR A 1 136 ? -13.487 13.233 9.161 1.00 97.00 136 THR A CA 1
ATOM 1054 C C . THR A 1 136 ? -14.785 12.432 9.247 1.00 97.00 136 THR A C 1
ATOM 1056 O O . THR A 1 136 ? -15.133 11.884 10.300 1.00 97.00 136 THR A O 1
ATOM 1059 N N . ARG A 1 137 ? -15.485 12.284 8.117 1.00 96.50 137 ARG A N 1
ATOM 1060 C CA . ARG A 1 137 ? -16.645 11.376 8.015 1.00 96.50 137 ARG A CA 1
ATOM 1061 C C . ARG A 1 137 ? -16.288 9.912 8.289 1.00 96.50 137 ARG A C 1
ATOM 1063 O O . ARG A 1 137 ? -17.141 9.155 8.757 1.00 96.50 137 ARG A 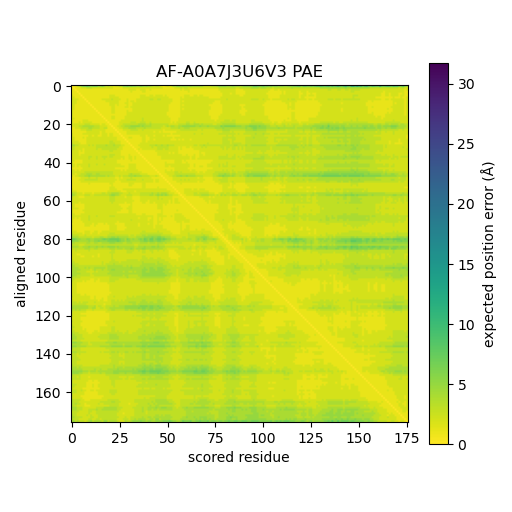O 1
ATOM 1070 N N . PHE A 1 138 ? -15.037 9.524 8.042 1.00 97.38 138 PHE A N 1
ATOM 1071 C CA . PHE A 1 138 ? -14.553 8.164 8.244 1.00 97.38 138 PHE A CA 1
ATOM 1072 C C . PHE A 1 138 ? -14.559 7.730 9.711 1.00 97.38 138 PHE A C 1
ATOM 1074 O O . PHE A 1 138 ? -14.753 6.549 10.003 1.00 97.38 138 PHE A O 1
ATOM 1081 N N . TYR A 1 139 ? -14.399 8.669 10.651 1.00 97.81 139 TYR A N 1
ATOM 1082 C CA . TYR A 1 139 ? -14.232 8.338 12.067 1.00 97.81 139 TYR A CA 1
ATOM 1083 C C . TYR A 1 139 ? -15.374 7.492 12.632 1.00 97.81 139 TYR A C 1
ATOM 1085 O O . TYR A 1 139 ? -15.128 6.587 13.420 1.00 97.81 139 TYR A O 1
ATOM 1093 N N . GLY A 1 140 ? -16.613 7.714 12.183 1.00 97.69 140 GLY A N 1
ATOM 1094 C CA . GLY A 1 140 ? -17.751 6.905 12.622 1.00 97.69 140 GLY A CA 1
ATOM 1095 C C . GLY A 1 140 ? -17.597 5.414 12.289 1.00 97.69 140 GLY A C 1
ATOM 1096 O O . GLY A 1 140 ? -17.985 4.569 13.091 1.00 97.69 140 GLY A O 1
ATOM 1097 N N . LYS A 1 141 ? -16.984 5.076 11.144 1.00 97.56 141 LYS A N 1
ATOM 1098 C CA . LYS A 1 141 ? -16.669 3.682 10.784 1.00 97.56 141 LYS A CA 1
ATOM 1099 C C . LYS A 1 141 ? -15.613 3.107 11.721 1.00 97.56 141 LYS A C 1
ATOM 1101 O O . LYS A 1 141 ? -15.783 2.002 12.221 1.00 97.56 141 LYS A O 1
ATOM 1106 N N . LEU A 1 142 ? -14.567 3.885 11.992 1.00 97.94 142 LEU A N 1
ATOM 1107 C CA . LEU A 1 142 ? -13.505 3.483 12.905 1.00 97.94 142 LEU A CA 1
ATOM 1108 C C . LEU A 1 142 ? -14.023 3.261 14.332 1.00 97.94 142 LEU A C 1
ATOM 1110 O O . LEU A 1 142 ? -13.637 2.292 14.974 1.00 97.94 142 LEU A O 1
ATOM 1114 N N . GLN A 1 143 ? -14.914 4.125 14.826 1.00 98.38 143 GLN A N 1
ATOM 1115 C CA . GLN A 1 143 ? -15.523 3.960 16.148 1.00 98.38 143 GLN A CA 1
ATOM 1116 C C . GLN A 1 143 ? -16.296 2.644 16.257 1.00 98.38 143 GLN A C 1
ATOM 1118 O O . GLN A 1 143 ? -16.118 1.928 17.235 1.00 98.38 143 GLN A O 1
ATOM 1123 N N . ASN A 1 144 ? -17.089 2.296 15.238 1.00 98.06 144 ASN A N 1
ATOM 1124 C CA . ASN A 1 144 ? -17.814 1.025 15.227 1.00 98.06 144 ASN A CA 1
ATOM 1125 C C . ASN A 1 144 ? -16.852 -0.170 15.259 1.00 98.06 144 ASN A C 1
ATOM 1127 O O . ASN A 1 144 ? -17.045 -1.082 16.056 1.00 98.06 144 ASN A O 1
ATOM 1131 N N . PHE A 1 145 ? -15.793 -0.138 14.444 1.00 98.06 145 PHE A N 1
ATOM 1132 C CA . PHE A 1 145 ? -14.768 -1.183 14.445 1.00 98.06 145 PHE A CA 1
ATOM 1133 C C . PHE A 1 145 ? -14.109 -1.330 15.826 1.00 98.06 145 PHE A C 1
ATOM 1135 O O . PHE A 1 145 ? -14.047 -2.429 16.370 1.00 98.06 145 PHE A O 1
ATOM 1142 N N . MET A 1 146 ? -13.679 -0.216 16.424 1.00 98.06 146 MET A N 1
ATOM 1143 C CA . MET A 1 146 ? -13.071 -0.183 17.758 1.00 98.06 146 MET A CA 1
ATOM 1144 C C . MET A 1 146 ? -13.995 -0.753 18.844 1.00 98.06 146 MET A C 1
ATOM 1146 O O . MET A 1 146 ? -13.546 -1.530 19.691 1.00 98.06 146 MET A O 1
ATOM 1150 N N . ASP A 1 147 ? -15.287 -0.415 18.802 1.00 98.12 147 ASP A N 1
ATOM 1151 C CA . ASP A 1 147 ? -16.289 -0.946 19.730 1.00 98.12 147 ASP A CA 1
ATOM 1152 C C . ASP A 1 147 ? -16.467 -2.467 19.559 1.00 98.12 147 ASP A C 1
ATOM 1154 O O . ASP A 1 147 ? -16.532 -3.205 20.546 1.00 98.12 147 ASP A O 1
ATOM 1158 N N . GLU A 1 148 ? -16.502 -2.956 18.316 1.00 97.69 148 GLU A N 1
ATOM 1159 C CA . GLU A 1 148 ? -16.656 -4.379 17.990 1.00 97.69 148 GLU A CA 1
ATOM 1160 C C . GLU A 1 148 ? -15.439 -5.220 18.399 1.00 97.69 148 GLU A C 1
ATOM 1162 O O . GLU A 1 148 ? -15.596 -6.338 18.900 1.00 97.69 148 GLU A O 1
ATOM 1167 N N . THR A 1 149 ? -14.226 -4.688 18.234 1.00 96.56 149 THR A N 1
ATOM 1168 C CA . THR A 1 149 ? -12.978 -5.392 18.565 1.00 96.56 149 THR A CA 1
ATOM 1169 C C . THR A 1 149 ? -12.477 -5.119 19.980 1.00 96.56 149 THR A C 1
ATOM 1171 O O . THR A 1 149 ? -11.476 -5.706 20.394 1.00 96.56 149 THR A O 1
ATOM 1174 N N . SER A 1 150 ? -13.159 -4.252 20.739 1.00 96.94 150 SER A N 1
ATOM 1175 C CA . SER A 1 150 ? -12.690 -3.755 22.041 1.00 96.94 150 SER A CA 1
ATOM 1176 C C . SER A 1 150 ? -11.275 -3.159 21.967 1.00 96.94 150 SER A C 1
ATOM 1178 O O . SER A 1 150 ? -10.467 -3.361 22.872 1.00 96.94 150 SER A O 1
ATOM 1180 N N . THR A 1 151 ? -10.968 -2.462 20.871 1.00 97.00 151 THR A N 1
ATOM 1181 C CA . THR A 1 151 ? -9.691 -1.772 20.640 1.00 97.00 151 THR A CA 1
ATOM 1182 C C . THR A 1 151 ? -9.870 -0.274 20.849 1.00 97.00 151 THR A C 1
ATOM 1184 O O . THR A 1 151 ? -10.918 0.284 20.550 1.00 97.00 151 THR A O 1
ATOM 1187 N N . THR A 1 152 ? -8.847 0.396 21.361 1.00 98.06 152 THR A N 1
ATOM 1188 C CA . THR A 1 152 ? -8.842 1.846 21.572 1.00 98.06 152 THR A CA 1
ATOM 1189 C C . THR A 1 152 ? -8.052 2.576 20.491 1.00 98.06 152 THR A C 1
ATOM 1191 O O . THR A 1 152 ? -7.156 2.018 19.854 1.00 98.06 152 THR A O 1
ATOM 1194 N N . PHE A 1 153 ? -8.345 3.863 20.311 1.00 98.06 153 PHE A N 1
ATOM 1195 C CA . PHE A 1 153 ? -7.627 4.700 19.351 1.00 98.06 153 PHE A CA 1
ATOM 1196 C C . PHE A 1 153 ? -6.142 4.832 19.728 1.00 98.06 153 PHE A C 1
ATOM 1198 O O . PHE A 1 153 ? -5.263 4.852 18.869 1.00 98.06 153 PHE A O 1
ATOM 1205 N N . GLU A 1 154 ? -5.850 4.858 21.028 1.00 98.00 154 GLU A N 1
ATOM 1206 C CA . GLU A 1 154 ? -4.498 4.862 21.578 1.00 98.00 154 GLU A CA 1
ATOM 1207 C C . GLU A 1 154 ? -3.734 3.571 21.254 1.00 98.00 154 GLU A C 1
ATOM 1209 O O . GLU A 1 154 ? -2.560 3.638 20.889 1.00 98.00 154 GLU A O 1
ATOM 1214 N N . GLU A 1 155 ? -4.383 2.405 21.344 1.00 98.44 155 GLU A N 1
ATOM 1215 C CA . GLU A 1 155 ? -3.779 1.125 20.950 1.00 98.44 155 GLU A CA 1
ATOM 1216 C C . GLU A 1 155 ? -3.488 1.076 19.451 1.00 98.44 155 GLU A C 1
ATOM 1218 O O . GLU A 1 155 ? -2.413 0.629 19.059 1.00 98.44 155 GLU A O 1
ATOM 1223 N N . MET A 1 156 ? -4.390 1.587 18.610 1.00 98.31 156 MET A N 1
ATOM 1224 C CA . MET A 1 156 ? -4.143 1.673 17.167 1.00 98.31 156 MET A CA 1
ATOM 1225 C C . MET A 1 156 ? -2.952 2.578 16.845 1.00 98.31 156 MET A C 1
ATOM 1227 O O . MET A 1 156 ? -2.093 2.211 16.046 1.00 98.31 156 MET A O 1
ATOM 1231 N N . HIS A 1 157 ? -2.838 3.721 17.523 1.00 98.19 157 HIS A N 1
ATOM 1232 C CA . HIS A 1 157 ? -1.663 4.582 17.407 1.00 98.19 157 HIS A CA 1
ATOM 1233 C C . HIS A 1 157 ? -0.371 3.905 17.863 1.00 98.19 157 HIS A C 1
ATOM 1235 O O . HIS A 1 157 ? 0.689 4.168 17.293 1.00 98.19 157 HIS A O 1
ATOM 1241 N N . GLU A 1 158 ? -0.429 3.059 18.889 1.00 98.44 158 GLU A N 1
ATOM 1242 C CA . GLU A 1 158 ? 0.731 2.279 19.311 1.00 98.44 158 GLU A CA 1
ATOM 1243 C C . GLU A 1 158 ? 1.126 1.249 18.248 1.00 98.44 158 GLU A C 1
ATOM 1245 O O . GLU A 1 158 ? 2.305 1.146 17.914 1.00 98.44 158 GLU A O 1
ATOM 1250 N N . MET A 1 159 ? 0.157 0.556 17.642 1.00 98.38 159 MET A N 1
ATOM 1251 C CA . MET A 1 159 ? 0.414 -0.374 16.536 1.00 98.38 159 MET A CA 1
ATOM 1252 C C . MET A 1 159 ? 1.101 0.329 15.359 1.00 98.38 159 MET A C 1
ATOM 1254 O O . MET A 1 159 ? 2.137 -0.146 14.900 1.00 98.38 159 MET A O 1
ATOM 1258 N N . ILE A 1 160 ? 0.592 1.491 14.935 1.00 98.06 160 ILE A N 1
ATOM 1259 C CA . ILE A 1 160 ? 1.196 2.299 13.860 1.00 98.06 160 ILE A CA 1
ATOM 1260 C C . ILE A 1 160 ? 2.637 2.679 14.198 1.00 98.06 160 ILE A C 1
ATOM 1262 O O . ILE A 1 160 ? 3.539 2.512 13.384 1.00 98.06 160 ILE A O 1
ATOM 1266 N N . LYS A 1 161 ? 2.897 3.154 15.423 1.00 97.88 161 LYS A N 1
ATOM 1267 C CA . LYS A 1 161 ? 4.259 3.523 15.842 1.00 97.88 161 LYS A CA 1
ATOM 1268 C C . LYS A 1 161 ? 5.225 2.347 15.781 1.00 97.88 161 LYS A C 1
ATOM 1270 O O . LYS A 1 161 ? 6.382 2.550 15.418 1.00 97.88 161 LYS A O 1
ATOM 1275 N N . LEU A 1 162 ? 4.769 1.157 16.171 1.00 98.00 162 LEU A N 1
ATOM 1276 C CA . LEU A 1 162 ? 5.575 -0.059 16.137 1.00 98.00 162 LEU A CA 1
ATOM 1277 C C . LEU A 1 162 ? 5.863 -0.492 14.697 1.00 98.00 162 LEU A C 1
ATOM 1279 O O . LEU A 1 162 ? 7.019 -0.770 14.388 1.00 98.00 162 LEU A O 1
ATOM 1283 N N . ILE A 1 163 ? 4.858 -0.480 13.819 1.00 97.75 163 ILE A N 1
ATOM 1284 C CA . ILE A 1 163 ? 5.008 -0.819 12.395 1.00 97.75 163 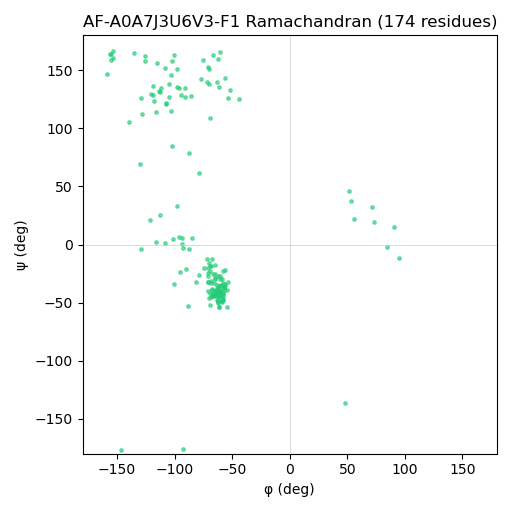ILE A CA 1
ATOM 1285 C C . ILE A 1 163 ? 5.965 0.166 11.711 1.00 97.75 163 ILE A C 1
ATOM 1287 O O . ILE A 1 163 ? 6.974 -0.230 11.130 1.00 97.75 163 ILE A O 1
ATOM 1291 N N . ASP A 1 164 ? 5.728 1.463 11.886 1.00 98.25 164 ASP A N 1
ATOM 1292 C CA . ASP A 1 164 ? 6.546 2.523 11.301 1.00 98.25 164 ASP A CA 1
ATOM 1293 C C . ASP A 1 164 ? 7.989 2.569 11.832 1.00 98.25 164 ASP A C 1
ATOM 1295 O O . ASP A 1 164 ? 8.853 3.248 11.266 1.00 98.25 164 ASP A O 1
ATOM 1299 N N . SER A 1 165 ? 8.262 1.926 12.972 1.00 97.38 165 SER A N 1
ATOM 1300 C CA . SER A 1 165 ? 9.565 2.028 13.631 1.00 97.38 165 SER A CA 1
ATOM 1301 C C . SER A 1 165 ? 10.706 1.542 12.734 1.00 97.38 165 SER A C 1
ATOM 1303 O O . SER A 1 165 ? 11.772 2.162 12.739 1.00 97.38 165 SER A O 1
ATOM 1305 N N . SER A 1 166 ? 10.458 0.515 11.912 1.00 95.62 166 SER A N 1
ATOM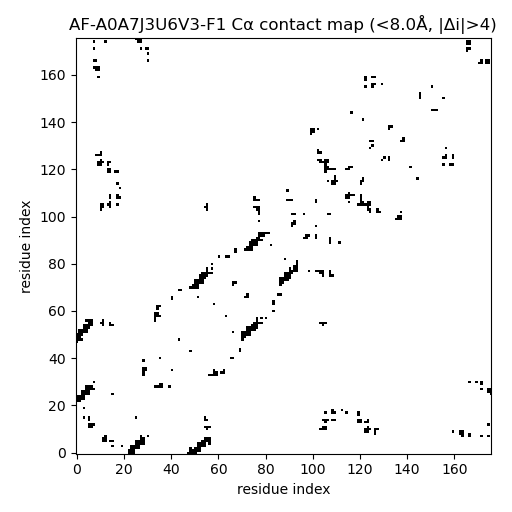 1306 C CA . SER A 1 166 ? 11.427 -0.056 10.972 1.00 95.62 166 SER A CA 1
ATOM 1307 C C . SER A 1 166 ? 11.892 0.966 9.935 1.00 95.62 166 SER A C 1
ATOM 1309 O O . SER A 1 166 ? 13.097 1.222 9.821 1.00 95.62 166 SER A O 1
ATOM 1311 N N . TYR A 1 167 ? 10.970 1.623 9.220 1.00 95.81 167 TYR A N 1
ATOM 1312 C CA . TYR A 1 167 ? 11.373 2.593 8.199 1.00 95.81 167 TYR A CA 1
ATOM 1313 C C . TYR A 1 167 ? 11.955 3.867 8.820 1.00 95.81 167 TYR A C 1
ATOM 1315 O O . TYR A 1 167 ? 12.882 4.455 8.261 1.00 95.81 167 TYR A O 1
ATOM 1323 N N . LYS A 1 168 ? 11.478 4.278 10.007 1.00 95.94 168 LYS A N 1
ATOM 1324 C CA . LYS A 1 168 ? 11.976 5.474 10.713 1.00 95.94 168 LYS A CA 1
ATOM 1325 C C . LYS A 1 168 ? 13.451 5.365 11.101 1.00 95.94 168 LYS A C 1
ATOM 1327 O O . LYS A 1 168 ? 14.126 6.389 11.197 1.00 95.94 168 LYS A O 1
ATOM 1332 N N . ILE A 1 169 ? 13.967 4.150 11.294 1.00 96.25 169 ILE A N 1
ATOM 1333 C CA . ILE A 1 169 ? 15.401 3.898 11.515 1.00 96.25 169 ILE A CA 1
ATOM 1334 C C . ILE A 1 169 ? 16.152 3.499 10.234 1.00 96.25 169 ILE A C 1
ATOM 1336 O O . ILE A 1 169 ? 17.328 3.142 10.302 1.00 96.25 169 ILE A O 1
ATOM 1340 N N . GLY A 1 170 ? 15.494 3.555 9.072 1.00 94.19 170 GLY A N 1
ATOM 1341 C CA . GLY A 1 170 ? 16.066 3.196 7.774 1.00 94.19 170 GLY A CA 1
ATOM 1342 C C . GLY A 1 170 ? 16.262 1.692 7.566 1.00 94.19 170 GLY A C 1
ATOM 1343 O O . GLY A 1 170 ? 17.058 1.298 6.714 1.00 94.19 170 GLY A O 1
ATOM 1344 N N . ASN A 1 171 ? 15.580 0.838 8.337 1.00 95.38 171 ASN A N 1
ATOM 1345 C CA . ASN A 1 171 ? 15.727 -0.610 8.230 1.00 95.38 171 ASN A CA 1
ATOM 1346 C C . ASN A 1 171 ? 14.782 -1.195 7.173 1.00 95.38 171 ASN A C 1
ATOM 1348 O O . ASN A 1 171 ? 13.746 -1.768 7.496 1.00 95.38 171 ASN A O 1
ATOM 1352 N N . LYS A 1 172 ? 15.172 -1.056 5.902 1.00 93.69 172 LYS A N 1
ATOM 1353 C CA . LYS A 1 172 ? 14.416 -1.552 4.740 1.00 93.69 172 LYS A CA 1
ATOM 1354 C C . LYS A 1 172 ? 14.080 -3.046 4.827 1.00 93.69 172 LYS A C 1
ATOM 1356 O O . LYS A 1 172 ? 12.982 -3.441 4.473 1.00 93.69 172 LYS A O 1
ATOM 1361 N N . ALA A 1 173 ? 15.005 -3.864 5.327 1.00 93.88 173 ALA A N 1
ATOM 1362 C CA . ALA A 1 173 ? 14.846 -5.318 5.366 1.00 93.88 173 ALA A CA 1
ATOM 1363 C C . ALA A 1 173 ? 13.770 -5.810 6.350 1.00 93.88 173 ALA A C 1
ATOM 1365 O O . ALA A 1 173 ? 13.350 -6.948 6.237 1.00 93.88 173 ALA A O 1
ATOM 1366 N N . GLU A 1 174 ? 13.351 -4.987 7.317 1.00 93.00 174 GLU A N 1
ATOM 1367 C CA . GLU A 1 174 ? 12.234 -5.308 8.227 1.00 93.00 174 GLU A CA 1
ATOM 1368 C C . GLU A 1 174 ? 10.890 -4.754 7.719 1.00 93.00 174 GLU A C 1
ATOM 1370 O O . GLU A 1 174 ? 9.877 -4.862 8.407 1.00 93.00 174 GLU A O 1
ATOM 1375 N N . VAL A 1 175 ? 10.895 -4.082 6.565 1.00 92.75 175 VAL A N 1
ATOM 1376 C CA . VAL A 1 175 ? 9.696 -3.562 5.893 1.00 92.75 175 VAL A CA 1
ATOM 1377 C C . VAL A 1 175 ? 9.280 -4.484 4.740 1.00 92.75 175 VAL A C 1
ATOM 1379 O O . VAL A 1 175 ? 8.087 -4.604 4.474 1.00 92.75 175 VAL A O 1
ATOM 1382 N N . GLU A 1 176 ? 10.25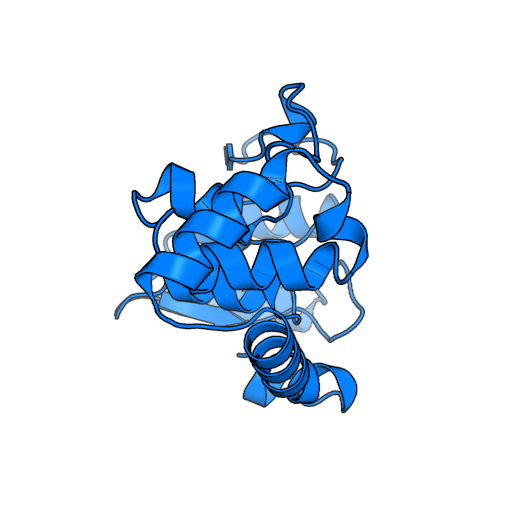8 -5.108 4.071 1.00 91.62 176 GLU A N 1
ATOM 1383 C CA . GLU A 1 176 ? 10.069 -6.184 3.081 1.00 91.62 176 GLU A CA 1
ATOM 1384 C C . GLU A 1 176 ? 9.756 -7.512 3.791 1.00 91.62 176 GLU A C 1
ATOM 1386 O O . GLU A 1 176 ? 8.697 -8.105 3.495 1.00 91.62 176 GLU A O 1
#

Mean predicted aligned error: 2.44 Å

Radius of gyration: 15.9 Å; Cα contacts (8 Å, |Δi|>4): 320; chains: 1; bounding box: 37×33×42 Å

Solvent-accessible surface area (backbone atoms only — not comparable to full-atom values): 9430 Å² total; per-residue (Å²): 85,34,35,36,40,27,28,64,42,38,24,14,45,29,29,46,62,73,73,58,54,98,55,49,48,61,38,55,51,64,89,92,49,57,45,64,51,72,70,54,52,51,54,54,59,73,62,69,42,69,32,36,36,36,27,47,51,82,52,35,71,69,42,52,50,57,46,52,74,64,24,58,38,38,33,35,29,41,68,88,68,82,85,59,88,94,50,48,73,53,36,55,39,69,73,73,46,54,59,59,84,41,56,19,22,5,36,47,43,11,62,77,68,78,38,55,91,36,70,41,17,49,45,4,30,45,50,73,39,42,81,58,33,73,78,38,79,45,32,64,59,52,52,52,51,26,65,75,70,74,49,51,73,69,55,52,52,49,52,36,53,61,59,29,46,35,49,75,73,67,37,60,82,78,63,80